Protein AF-A0A7G8WKH9-F1 (afdb_monomer_lite)

Radius of gyration: 27.71 Å; chains: 1; bounding box: 51×27×98 Å

pLDDT: mean 77.81, std 17.0, range [40.19, 97.0]

Foldseek 3Di:
DDDPPQDDLVVLVVVLVVLLVVLLVLLVCQQVCCQDDDVPRGDSPSLVVLLVSLLVSLVVSCVSNVDLVSSCNSLVSSVCSNVVVVCVVCVVPPDDPPVCPDCSSVSSCVSNVVSNCVNSVVV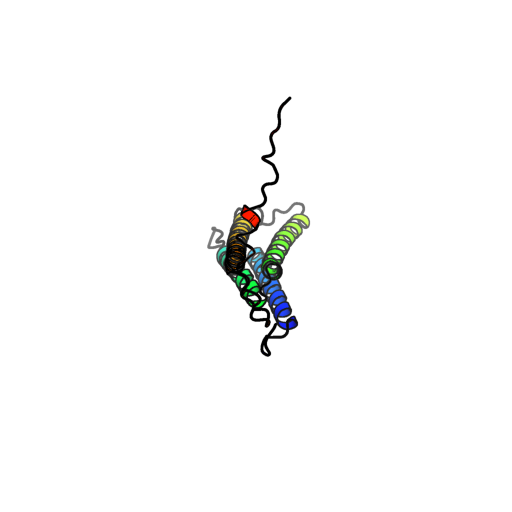VVVVVVVVVVVVPDPDPPPPPPPPDPDPDDPVVVVVDPPDPDDDDD

Sequence (169 aa):
MTGPGHPAPALDWVLVVLLALLSGGIAVFGVFFLPVYAGSTPLPLVIVAVGIGLAVIPRVGYRLTGQLFAAFLPVMVWFAVTVGLFLATNGLYLGVPVAWQGWQFALLVGVGALSAAASVGLLWGDHLRAQIHARALPSPAVTGSDGTTQPGAAAEAVRKRPGDGGYWS

Structure (mmCIF, N/CA/C/O backbone):
data_AF-A0A7G8WKH9-F1
#
_entry.id   AF-A0A7G8WKH9-F1
#
loop_
_atom_site.group_PDB
_atom_site.id
_atom_site.type_symbol
_atom_site.label_atom_id
_atom_site.label_alt_id
_atom_site.label_comp_id
_atom_site.label_asym_id
_atom_site.label_entity_id
_atom_site.label_seq_id
_atom_site.pdbx_PDB_ins_code
_atom_site.Cartn_x
_atom_site.Cartn_y
_atom_site.Cartn_z
_atom_site.occupancy
_atom_site.B_iso_or_equiv
_atom_site.auth_seq_id
_atom_site.auth_comp_id
_atom_site.auth_asym_id
_atom_site.auth_atom_id
_atom_site.pdbx_PDB_model_num
ATOM 1 N N . MET A 1 1 ? -21.861 -3.549 22.918 1.00 40.19 1 MET A N 1
ATOM 2 C CA . MET A 1 1 ? -23.285 -3.251 22.661 1.00 40.19 1 MET A CA 1
ATOM 3 C C . MET A 1 1 ? -23.387 -2.635 21.276 1.00 40.19 1 MET A C 1
ATOM 5 O O . MET A 1 1 ? -23.087 -1.463 21.114 1.00 40.19 1 MET A O 1
ATOM 9 N N . THR A 1 2 ? -23.683 -3.444 20.263 1.00 46.00 2 THR A N 1
ATOM 10 C CA . THR A 1 2 ? -23.857 -3.006 18.870 1.00 46.00 2 THR A CA 1
ATOM 11 C C . THR A 1 2 ? -25.347 -2.817 18.619 1.00 46.00 2 THR A C 1
ATOM 13 O O . THR A 1 2 ? -26.113 -3.774 18.711 1.00 46.00 2 THR A O 1
ATOM 16 N N . GLY A 1 3 ? -25.758 -1.570 18.391 1.00 40.47 3 GLY A N 1
ATOM 17 C CA . GLY A 1 3 ? -27.145 -1.220 18.101 1.00 40.47 3 GLY A CA 1
ATOM 18 C C . GLY A 1 3 ? -27.642 -1.833 16.780 1.00 40.47 3 GLY A C 1
ATOM 19 O O . GLY A 1 3 ? -26.831 -2.151 15.903 1.00 40.47 3 GLY A O 1
ATOM 20 N N . PRO A 1 4 ? -28.965 -2.005 16.625 1.00 46.03 4 PRO A N 1
ATOM 21 C CA . PRO A 1 4 ? -29.578 -2.570 15.427 1.00 46.03 4 PRO A CA 1
ATOM 22 C C . PRO A 1 4 ? -29.441 -1.576 14.265 1.00 46.03 4 PRO A C 1
ATOM 24 O O . PRO A 1 4 ? -30.163 -0.588 14.190 1.00 46.03 4 PRO A O 1
ATOM 27 N N . GLY A 1 5 ? -28.463 -1.806 13.390 1.00 53.62 5 GLY A N 1
ATOM 28 C CA . GLY A 1 5 ? -28.195 -0.940 12.236 1.00 53.62 5 GLY A CA 1
ATOM 29 C C . GLY A 1 5 ? -26.769 -1.005 11.689 1.00 53.62 5 GLY A C 1
ATOM 30 O O . GLY A 1 5 ? -26.520 -0.469 10.612 1.00 53.62 5 GLY A O 1
ATOM 31 N N . HIS A 1 6 ? -25.827 -1.658 12.382 1.00 55.66 6 HIS A N 1
ATOM 32 C CA . HIS A 1 6 ? -24.502 -1.887 11.805 1.00 55.66 6 HIS A CA 1
ATOM 33 C C . HIS A 1 6 ? -24.579 -2.930 10.676 1.00 55.66 6 HIS A C 1
ATOM 35 O O . HIS A 1 6 ? -25.229 -3.964 10.865 1.00 55.66 6 HIS A O 1
ATOM 41 N N . PRO A 1 7 ? -23.932 -2.694 9.517 1.00 56.97 7 PRO A N 1
ATOM 42 C CA . PRO A 1 7 ? -23.730 -3.748 8.534 1.00 56.97 7 PRO A CA 1
ATOM 43 C C . PRO A 1 7 ? -23.105 -4.967 9.218 1.00 56.97 7 PRO A C 1
ATOM 45 O O . PRO A 1 7 ? -22.330 -4.836 10.166 1.00 56.97 7 PRO A O 1
ATOM 48 N N . ALA A 1 8 ? -23.500 -6.164 8.785 1.00 72.31 8 ALA A N 1
ATOM 49 C CA . ALA A 1 8 ? -23.000 -7.395 9.379 1.00 72.31 8 ALA A CA 1
ATOM 50 C C . ALA A 1 8 ? -21.459 -7.388 9.363 1.00 72.31 8 ALA A C 1
ATOM 52 O O . ALA A 1 8 ? -20.891 -7.022 8.334 1.00 72.31 8 ALA A O 1
ATOM 53 N N . PRO A 1 9 ? -20.774 -7.855 10.422 1.00 79.12 9 PRO A N 1
ATOM 54 C CA . PRO A 1 9 ? -19.307 -7.871 10.492 1.00 79.12 9 PRO A CA 1
ATOM 55 C C . PRO A 1 9 ? -18.648 -8.563 9.285 1.00 79.12 9 PRO A C 1
ATOM 57 O O . PRO A 1 9 ? -17.508 -8.274 8.939 1.00 79.12 9 PRO A O 1
ATOM 60 N N . ALA A 1 10 ? -19.375 -9.451 8.600 1.00 85.88 10 ALA A N 1
ATOM 61 C CA . ALA A 1 10 ? -18.954 -10.053 7.341 1.00 85.88 10 ALA A CA 1
ATOM 62 C C . ALA A 1 10 ? -18.775 -9.033 6.196 1.00 85.88 10 ALA A C 1
ATOM 64 O O . ALA A 1 10 ? -17.816 -9.145 5.437 1.00 85.88 10 ALA A O 1
ATOM 65 N N . LEU A 1 11 ? -19.659 -8.035 6.068 1.00 88.12 11 LEU A N 1
ATOM 66 C CA . LEU A 1 11 ? -19.573 -7.005 5.028 1.00 88.12 11 LEU A CA 1
ATOM 67 C C . LEU A 1 11 ? -18.328 -6.132 5.213 1.00 88.12 11 LEU A C 1
ATOM 69 O O . LEU A 1 11 ? -17.652 -5.815 4.236 1.00 88.12 11 LEU A O 1
ATOM 73 N N . ASP A 1 12 ? -17.991 -5.803 6.459 1.00 88.19 12 ASP A N 1
ATOM 74 C CA . ASP A 1 12 ? -16.804 -5.008 6.772 1.00 88.19 12 ASP A CA 1
ATOM 75 C C . ASP A 1 12 ? -15.527 -5.741 6.344 1.00 88.19 12 ASP A C 1
ATOM 77 O O . ASP A 1 12 ? -14.649 -5.157 5.710 1.00 88.19 12 ASP A O 1
ATOM 81 N N . TRP A 1 13 ? -15.450 -7.052 6.596 1.00 87.75 13 TRP A N 1
ATOM 82 C CA . TRP A 1 13 ? -14.335 -7.879 6.129 1.00 87.75 13 TRP A CA 1
ATOM 83 C C . TRP A 1 13 ? -14.277 -8.003 4.606 1.00 87.75 13 TRP A C 1
ATOM 85 O O . TRP A 1 13 ? -13.187 -7.950 4.038 1.00 87.75 13 TRP A O 1
ATOM 95 N N . VAL A 1 14 ? -15.423 -8.110 3.927 1.00 92.69 14 VAL A N 1
ATOM 96 C CA . VAL A 1 14 ? -15.470 -8.090 2.456 1.00 92.69 14 VAL A CA 1
ATOM 97 C C . VAL A 1 14 ? -14.906 -6.773 1.919 1.00 92.69 14 VAL A C 1
ATOM 99 O O . VAL A 1 14 ? -14.092 -6.790 0.997 1.00 92.69 14 VAL A O 1
ATOM 102 N N . LEU A 1 15 ? -15.262 -5.635 2.520 1.00 90.56 15 LEU A N 1
ATOM 103 C CA . LEU A 1 15 ? -14.717 -4.332 2.137 1.00 90.56 15 LEU A CA 1
ATOM 104 C C . LEU A 1 15 ? -13.207 -4.246 2.380 1.00 90.56 15 LEU A C 1
ATOM 106 O O . LEU A 1 15 ? -12.487 -3.736 1.526 1.00 90.56 15 LEU A O 1
ATOM 110 N N . VAL A 1 16 ? -12.701 -4.781 3.493 1.00 91.88 16 VAL A N 1
ATOM 111 C CA . VAL A 1 16 ? -11.253 -4.848 3.757 1.00 91.88 16 VAL A CA 1
ATOM 112 C C . VAL A 1 16 ? -10.533 -5.671 2.692 1.00 91.88 16 VAL A C 1
ATOM 114 O O . VAL A 1 16 ? -9.496 -5.239 2.189 1.00 91.88 16 VAL A O 1
ATOM 117 N N . VAL A 1 17 ? -11.084 -6.827 2.310 1.00 93.94 17 VAL A N 1
ATOM 118 C CA . VAL A 1 17 ? -10.528 -7.659 1.234 1.00 93.94 17 VAL A CA 1
ATOM 119 C C . VAL A 1 17 ? -10.532 -6.896 -0.089 1.00 93.94 17 VAL A C 1
ATOM 121 O O . VAL A 1 17 ? -9.515 -6.877 -0.776 1.00 93.94 17 VAL A O 1
ATOM 124 N N . LEU A 1 18 ? -11.621 -6.202 -0.426 1.00 93.81 18 LEU A N 1
ATOM 125 C CA . LEU A 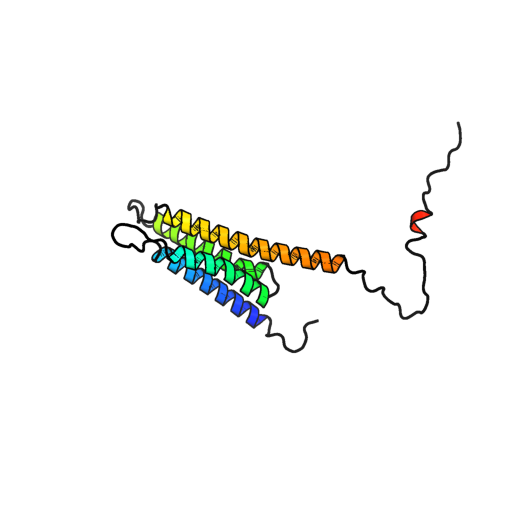1 18 ? -11.697 -5.371 -1.631 1.00 93.81 18 LEU A CA 1
ATOM 126 C C . LEU A 1 18 ? -10.664 -4.237 -1.618 1.00 93.81 18 LEU A C 1
ATOM 128 O O . LEU A 1 18 ? -10.004 -4.003 -2.627 1.00 93.81 18 LEU A O 1
ATOM 132 N N . LEU A 1 19 ? -10.470 -3.566 -0.481 1.00 93.69 19 LEU A N 1
ATOM 133 C CA . LEU A 1 19 ? -9.441 -2.536 -0.315 1.00 93.69 19 LEU A CA 1
ATOM 134 C C . LEU A 1 19 ? -8.028 -3.113 -0.454 1.00 93.69 19 LEU A C 1
ATOM 136 O O . LEU A 1 19 ? -7.161 -2.482 -1.057 1.00 93.69 19 LEU A O 1
ATOM 140 N N . ALA A 1 20 ? -7.791 -4.316 0.067 1.00 95.00 20 ALA A N 1
ATOM 141 C CA . ALA A 1 20 ? -6.521 -5.010 -0.086 1.00 95.00 20 ALA A CA 1
ATOM 142 C C . ALA A 1 20 ? -6.261 -5.426 -1.539 1.00 95.00 20 ALA A C 1
ATOM 144 O O . ALA A 1 20 ? -5.159 -5.206 -2.040 1.00 95.00 20 ALA A O 1
ATOM 145 N N . LEU A 1 21 ? -7.274 -5.939 -2.242 1.00 95.56 21 LEU A N 1
ATOM 146 C CA . LEU A 1 21 ? -7.195 -6.244 -3.671 1.00 95.56 21 LEU A CA 1
ATOM 147 C C . LEU A 1 21 ? -6.951 -4.985 -4.505 1.00 95.56 21 LEU A C 1
ATOM 149 O O . LEU A 1 21 ? -6.098 -5.003 -5.387 1.00 95.56 21 LEU A O 1
ATOM 153 N N . LEU A 1 22 ? -7.630 -3.876 -4.197 1.00 94.88 22 LEU A N 1
ATOM 154 C CA . LEU A 1 22 ? -7.396 -2.582 -4.839 1.00 94.88 22 LEU A CA 1
ATOM 155 C C . LEU A 1 22 ? -5.951 -2.114 -4.628 1.00 94.88 22 LEU A C 1
ATOM 157 O O . LEU A 1 22 ? -5.297 -1.678 -5.571 1.00 94.88 22 LEU A O 1
ATOM 161 N N . SER A 1 23 ? -5.432 -2.258 -3.409 1.00 94.38 23 SER A N 1
ATOM 162 C CA . SER A 1 23 ? -4.043 -1.940 -3.068 1.00 94.38 23 SER A CA 1
ATOM 163 C C . SER A 1 23 ? -3.044 -2.822 -3.830 1.00 94.38 23 SER A C 1
ATOM 165 O O . SER A 1 23 ? -2.056 -2.327 -4.373 1.00 94.38 23 SER A O 1
ATOM 167 N N . GLY A 1 24 ? -3.337 -4.119 -3.964 1.00 93.50 24 GLY A N 1
ATOM 168 C CA . GLY A 1 24 ? -2.588 -5.031 -4.831 1.00 93.50 24 GLY A CA 1
ATOM 169 C C . GLY A 1 24 ? -2.648 -4.619 -6.307 1.00 93.50 24 GLY A C 1
ATOM 170 O O . GLY A 1 24 ? -1.625 -4.611 -6.983 1.00 93.50 24 GLY A O 1
ATOM 171 N N . GLY A 1 25 ? -3.811 -4.188 -6.799 1.00 93.12 25 GLY A N 1
ATOM 172 C CA . GLY A 1 25 ? -3.972 -3.642 -8.148 1.00 93.12 25 GLY A CA 1
ATOM 173 C C . GLY A 1 25 ? -3.136 -2.381 -8.380 1.00 93.12 25 GLY A C 1
ATOM 174 O O . GLY A 1 25 ? -2.489 -2.257 -9.417 1.00 93.12 25 GLY A O 1
ATOM 175 N N . ILE A 1 26 ? -3.067 -1.485 -7.390 1.00 92.56 26 ILE A N 1
ATOM 176 C CA . ILE A 1 26 ? -2.184 -0.309 -7.409 1.00 92.56 26 ILE A CA 1
ATOM 177 C C . ILE A 1 26 ? -0.710 -0.728 -7.440 1.00 92.56 26 ILE A C 1
ATOM 179 O O . ILE A 1 26 ? 0.071 -0.092 -8.141 1.00 92.56 26 ILE A O 1
ATOM 183 N N . ALA A 1 27 ? -0.316 -1.789 -6.726 1.00 91.50 27 ALA A N 1
ATOM 184 C CA . ALA A 1 27 ? 1.047 -2.322 -6.789 1.00 91.50 27 ALA A CA 1
ATOM 185 C C . ALA A 1 27 ? 1.383 -2.830 -8.195 1.00 91.50 27 ALA A C 1
ATOM 187 O O . ALA A 1 27 ? 2.384 -2.415 -8.770 1.00 91.50 27 ALA A O 1
ATOM 188 N N . VAL A 1 28 ? 0.518 -3.669 -8.776 1.00 91.31 28 VAL A N 1
ATOM 189 C CA . VAL A 1 28 ? 0.670 -4.172 -10.150 1.00 91.31 28 VAL A CA 1
ATOM 190 C C . VAL A 1 28 ? 0.785 -2.999 -11.125 1.00 91.31 28 VAL A C 1
ATOM 192 O O . VAL A 1 28 ? 1.756 -2.905 -11.871 1.00 91.31 28 VAL A O 1
ATOM 195 N N . PHE A 1 29 ? -0.160 -2.061 -11.077 1.00 89.19 29 PHE A N 1
ATOM 196 C CA . PHE A 1 29 ? -0.159 -0.892 -11.951 1.00 89.19 29 PHE A CA 1
ATOM 197 C C . PHE A 1 29 ? 1.100 -0.040 -11.765 1.00 89.19 29 PHE A C 1
ATOM 199 O O . PHE A 1 29 ? 1.769 0.292 -12.739 1.00 89.19 29 PHE A O 1
ATOM 206 N N . GLY A 1 30 ? 1.463 0.268 -10.520 1.00 86.00 30 GLY A N 1
ATOM 207 C CA . GLY A 1 30 ? 2.637 1.067 -10.189 1.00 86.00 30 GLY A CA 1
ATOM 208 C C . GLY A 1 30 ? 3.935 0.431 -10.668 1.00 86.00 30 GLY A C 1
ATOM 209 O O . GLY A 1 30 ? 4.820 1.148 -11.111 1.00 86.00 30 GLY A O 1
ATOM 210 N N . VAL A 1 31 ? 4.031 -0.897 -10.636 1.00 84.50 31 VAL A N 1
ATOM 211 C CA . VAL A 1 31 ? 5.192 -1.646 -11.118 1.00 84.50 31 VAL A CA 1
ATOM 212 C C . VAL A 1 31 ? 5.263 -1.660 -12.651 1.00 84.50 31 VAL A C 1
ATOM 214 O O . VAL A 1 31 ? 6.307 -1.334 -13.214 1.00 84.50 31 VAL A O 1
ATOM 217 N N . PHE A 1 32 ? 4.168 -1.983 -13.345 1.00 84.19 32 PHE A N 1
ATOM 218 C CA . PHE A 1 32 ? 4.165 -2.092 -14.812 1.00 84.19 32 PHE A CA 1
ATOM 219 C C . PHE A 1 32 ? 4.196 -0.739 -15.534 1.00 84.19 32 PHE A C 1
ATOM 221 O O . PHE A 1 32 ? 4.769 -0.638 -16.616 1.00 84.19 32 PHE A O 1
ATOM 228 N N . PHE A 1 33 ? 3.618 0.304 -14.938 1.00 84.38 33 PHE A N 1
ATOM 229 C CA . PHE A 1 33 ? 3.570 1.657 -15.501 1.00 84.38 33 PHE A CA 1
ATOM 230 C C . PHE A 1 33 ? 4.595 2.603 -14.860 1.00 84.38 33 PHE A C 1
ATOM 232 O O . PHE A 1 33 ? 4.526 3.817 -15.045 1.00 84.38 33 PHE A O 1
ATOM 239 N N . LEU A 1 34 ? 5.571 2.071 -14.118 1.00 80.38 34 LEU A N 1
ATOM 240 C CA . LEU A 1 34 ? 6.685 2.864 -13.600 1.00 80.38 34 LEU A CA 1
ATOM 241 C C . LEU A 1 34 ? 7.548 3.513 -14.698 1.00 80.38 34 LEU A C 1
ATOM 243 O O . LEU A 1 34 ? 7.913 4.680 -14.539 1.00 80.38 34 LEU A O 1
ATOM 247 N N . PRO A 1 35 ? 7.881 2.820 -15.808 1.00 73.69 35 PRO A N 1
ATOM 248 C CA . PRO A 1 35 ? 8.717 3.376 -16.860 1.00 73.69 35 PRO A CA 1
ATOM 249 C C . PRO A 1 35 ? 7.860 4.085 -17.921 1.00 73.69 35 PRO A C 1
ATOM 251 O O . PRO A 1 35 ? 7.936 3.778 -19.108 1.00 73.69 35 PRO A O 1
ATOM 254 N N . VAL A 1 36 ? 7.010 5.027 -17.508 1.00 80.00 36 VAL A N 1
ATOM 255 C CA . VAL A 1 36 ? 6.369 5.943 -18.462 1.00 80.00 36 VAL A CA 1
ATOM 256 C C . VAL A 1 36 ? 7.402 6.991 -18.853 1.00 80.00 36 VAL A C 1
ATOM 258 O O . VAL A 1 36 ? 7.967 7.650 -17.989 1.00 80.00 36 VAL A O 1
ATOM 261 N N . TYR A 1 37 ? 7.676 7.147 -20.144 1.00 79.12 37 TYR A N 1
ATOM 262 C CA . TYR A 1 37 ? 8.656 8.111 -20.648 1.00 79.12 37 TYR A CA 1
ATOM 263 C C . TYR A 1 37 ? 7.957 9.289 -21.328 1.00 79.12 37 TYR A C 1
ATOM 265 O O . TYR A 1 37 ? 6.999 9.100 -22.076 1.00 79.12 37 TYR A O 1
ATOM 273 N N . ALA A 1 38 ? 8.471 10.501 -21.114 1.00 80.62 38 ALA A N 1
ATOM 274 C CA . ALA A 1 38 ? 8.209 11.646 -21.982 1.00 80.62 38 ALA A CA 1
ATOM 275 C C . ALA A 1 38 ? 9.496 11.983 -22.737 1.00 80.62 38 ALA A C 1
ATOM 277 O O . ALA A 1 38 ? 10.438 12.552 -22.179 1.00 80.62 38 ALA A O 1
ATOM 278 N N . GLY A 1 39 ? 9.557 11.576 -24.005 1.00 84.75 39 GLY A N 1
ATOM 279 C CA . GLY A 1 39 ? 10.799 11.611 -24.776 1.00 84.75 39 GLY A CA 1
ATOM 280 C C . GLY A 1 39 ? 11.834 10.650 -24.186 1.00 84.75 39 GLY A C 1
ATOM 281 O O . GLY A 1 39 ? 11.556 9.465 -24.026 1.00 84.75 39 GLY A O 1
ATOM 282 N N . SER A 1 40 ? 13.020 11.159 -23.845 1.00 80.69 40 SER A N 1
ATOM 283 C CA . SER A 1 40 ? 14.105 10.381 -23.226 1.00 80.69 40 SER A CA 1
ATOM 284 C C . SER A 1 40 ? 14.034 10.316 -21.698 1.00 80.69 40 SER A C 1
ATOM 286 O O . SER A 1 40 ? 14.816 9.594 -21.080 1.00 80.69 40 SER A O 1
ATOM 288 N N . THR A 1 41 ? 13.138 11.083 -21.069 1.00 79.56 41 THR A N 1
ATOM 289 C CA . THR A 1 41 ? 13.105 11.228 -19.611 1.00 79.56 41 THR A CA 1
ATOM 290 C C . THR A 1 41 ? 12.022 10.333 -19.008 1.00 79.56 41 THR A C 1
ATOM 292 O O . THR A 1 41 ? 10.850 10.474 -19.369 1.00 79.56 41 THR A O 1
ATOM 295 N N . PRO A 1 42 ? 12.365 9.424 -18.078 1.00 78.44 42 PRO A N 1
ATOM 296 C CA . PRO A 1 42 ? 11.368 8.656 -17.342 1.00 78.44 42 PRO A CA 1
ATOM 297 C C . PRO A 1 42 ? 10.582 9.576 -16.398 1.00 78.44 42 PRO A C 1
ATOM 299 O O . PRO A 1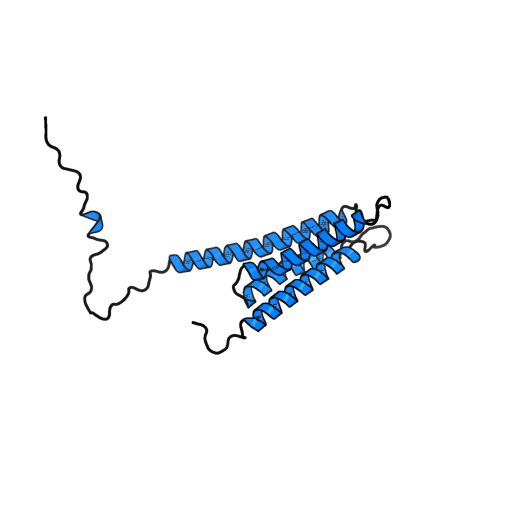 42 ? 11.161 10.292 -15.581 1.00 78.44 42 PRO A O 1
ATOM 302 N N . LEU A 1 43 ? 9.257 9.539 -16.503 1.00 82.44 43 LEU A N 1
ATOM 303 C CA . LEU A 1 43 ? 8.304 10.255 -15.667 1.00 82.44 43 LEU A CA 1
ATOM 304 C C . LEU A 1 43 ? 7.604 9.280 -14.710 1.00 82.44 43 LEU A C 1
ATOM 306 O O . LEU A 1 43 ? 6.710 8.538 -15.122 1.00 82.44 43 LEU A O 1
ATOM 310 N N . PRO A 1 44 ? 7.924 9.308 -13.409 1.00 77.88 44 PRO A N 1
ATOM 311 C CA . PRO A 1 44 ? 7.337 8.393 -12.440 1.00 77.88 44 PRO A CA 1
ATOM 312 C C . PRO A 1 44 ? 5.947 8.862 -11.958 1.00 77.88 44 PRO A C 1
ATOM 314 O O . PRO A 1 44 ? 5.690 8.968 -10.760 1.00 77.88 44 PRO A O 1
ATOM 317 N N . LEU A 1 45 ? 5.025 9.164 -12.880 1.00 85.06 45 LEU A N 1
ATOM 318 C CA . LEU A 1 45 ? 3.701 9.727 -12.554 1.00 85.06 45 LEU A CA 1
ATOM 319 C C . LEU A 1 45 ? 2.871 8.805 -11.650 1.00 85.06 45 LEU A C 1
ATOM 321 O O . LEU A 1 45 ? 2.141 9.270 -10.774 1.00 85.06 45 LEU A O 1
ATOM 325 N N . VAL A 1 46 ? 3.028 7.492 -11.812 1.00 86.12 46 VAL A N 1
ATOM 326 C CA . VAL A 1 46 ? 2.327 6.486 -11.003 1.00 86.12 46 VAL A CA 1
ATOM 327 C C . VAL A 1 46 ? 2.694 6.522 -9.519 1.00 86.12 46 VAL A C 1
ATOM 329 O O . VAL A 1 46 ? 1.889 6.100 -8.690 1.00 86.12 46 VAL A O 1
ATOM 332 N N . ILE A 1 47 ? 3.846 7.094 -9.152 1.00 87.75 47 ILE A N 1
ATOM 333 C CA . ILE A 1 47 ? 4.264 7.220 -7.749 1.00 87.75 47 ILE A CA 1
ATOM 334 C C . ILE A 1 47 ? 3.301 8.112 -6.962 1.00 87.75 47 ILE A C 1
ATOM 336 O O . ILE A 1 47 ? 3.006 7.831 -5.801 1.00 87.75 47 ILE A O 1
ATOM 340 N N . VAL A 1 48 ? 2.752 9.149 -7.599 1.00 89.62 48 VAL A N 1
ATOM 341 C CA . VAL A 1 48 ? 1.775 10.042 -6.962 1.00 89.62 48 VAL A CA 1
ATOM 342 C C . VAL A 1 48 ? 0.495 9.278 -6.629 1.00 89.62 48 VAL A C 1
ATOM 344 O O . VAL A 1 48 ? -0.001 9.362 -5.506 1.00 89.62 48 VAL A O 1
ATOM 347 N N . ALA A 1 49 ? -0.010 8.480 -7.572 1.00 88.94 49 ALA A N 1
ATOM 348 C CA . ALA A 1 49 ? -1.201 7.662 -7.359 1.00 88.94 49 ALA A CA 1
ATOM 349 C C . ALA A 1 49 ? -0.990 6.625 -6.243 1.00 88.94 49 ALA A C 1
ATOM 351 O O . ALA A 1 49 ? -1.869 6.443 -5.402 1.00 88.94 49 ALA A O 1
ATOM 352 N N . VAL A 1 50 ? 0.192 6.003 -6.187 1.00 91.25 50 VAL A N 1
ATOM 353 C CA . VAL A 1 50 ? 0.578 5.066 -5.119 1.00 91.25 50 VAL A CA 1
ATOM 354 C C . VAL A 1 50 ? 0.618 5.766 -3.762 1.00 91.25 50 VAL A C 1
ATOM 356 O O . VAL A 1 50 ? 0.018 5.275 -2.806 1.00 91.25 50 VAL A O 1
ATOM 359 N N . GLY A 1 51 ? 1.256 6.937 -3.680 1.00 91.00 51 GLY A N 1
ATOM 360 C CA . GLY A 1 51 ? 1.321 7.723 -2.449 1.00 91.00 51 GLY A CA 1
ATOM 361 C C . GLY A 1 51 ? -0.064 8.125 -1.935 1.00 91.00 51 GLY A C 1
ATOM 362 O O . GLY A 1 51 ? -0.360 7.956 -0.753 1.00 91.00 51 GLY A O 1
ATOM 363 N N . ILE A 1 52 ? -0.952 8.585 -2.825 1.00 93.06 52 ILE A N 1
ATOM 364 C CA . ILE A 1 52 ? -2.341 8.927 -2.476 1.00 93.06 52 ILE A CA 1
ATOM 365 C C . ILE A 1 52 ? -3.112 7.679 -2.033 1.00 93.06 52 ILE A C 1
ATOM 367 O O . ILE A 1 52 ? -3.758 7.696 -0.984 1.00 93.06 52 ILE A O 1
ATOM 371 N N . GLY A 1 53 ? -3.022 6.586 -2.794 1.00 92.06 53 GLY A N 1
ATOM 372 C CA . GLY A 1 53 ? -3.697 5.328 -2.483 1.00 92.06 53 GLY A CA 1
ATOM 373 C C . GLY A 1 53 ? -3.315 4.809 -1.099 1.00 92.06 53 GLY A C 1
ATOM 374 O O . GLY A 1 53 ? -4.186 4.566 -0.267 1.00 92.06 53 GLY A O 1
ATOM 375 N N . LEU A 1 54 ? -2.018 4.733 -0.802 1.00 93.19 54 LEU A N 1
ATOM 376 C CA . LEU A 1 54 ? -1.510 4.255 0.488 1.00 93.19 54 LEU A CA 1
ATOM 377 C C . LEU A 1 54 ? -1.739 5.239 1.639 1.00 93.19 54 LEU A C 1
ATOM 379 O O . LEU A 1 54 ? -1.822 4.825 2.794 1.00 93.19 54 LEU A O 1
ATOM 383 N N . ALA A 1 55 ? -1.904 6.530 1.353 1.00 92.69 55 ALA A N 1
ATOM 384 C CA . ALA A 1 55 ? -2.328 7.494 2.359 1.00 92.69 55 ALA A CA 1
ATOM 385 C C . ALA A 1 55 ? -3.813 7.325 2.733 1.00 92.69 55 ALA A C 1
ATOM 387 O O . ALA A 1 55 ? -4.172 7.480 3.901 1.00 92.69 55 ALA A O 1
ATOM 388 N N . VAL A 1 56 ? -4.680 6.999 1.769 1.00 94.31 56 VAL A N 1
ATOM 389 C CA . VAL A 1 56 ? -6.142 6.988 1.953 1.00 94.31 56 VAL A CA 1
ATOM 390 C C . VAL A 1 56 ? -6.682 5.610 2.339 1.00 94.31 56 VAL A C 1
ATOM 392 O O . VAL A 1 56 ? -7.442 5.506 3.302 1.00 94.31 56 VAL A O 1
ATOM 395 N N . ILE A 1 57 ? -6.288 4.551 1.629 1.00 91.75 57 ILE A N 1
ATOM 396 C CA . ILE A 1 57 ? -6.858 3.199 1.758 1.00 91.75 57 ILE A CA 1
ATOM 397 C C . ILE A 1 57 ? -6.805 2.665 3.205 1.00 91.75 57 ILE A C 1
ATOM 399 O O . ILE A 1 57 ? -7.847 2.214 3.691 1.00 91.75 57 ILE A O 1
ATOM 403 N N . PRO A 1 58 ? -5.682 2.762 3.949 1.00 90.12 58 PRO A N 1
ATOM 404 C CA . PRO A 1 58 ? -5.624 2.292 5.337 1.00 90.12 58 PRO A CA 1
ATOM 405 C C . PRO A 1 58 ? -6.597 3.033 6.256 1.00 90.12 58 PRO A C 1
ATOM 407 O O . PRO A 1 58 ? -7.219 2.433 7.130 1.00 90.12 58 PRO A O 1
ATOM 410 N N . ARG A 1 59 ? -6.787 4.341 6.034 1.00 91.12 59 ARG A N 1
ATOM 411 C CA . ARG A 1 59 ? -7.707 5.162 6.835 1.00 91.12 59 ARG A CA 1
ATOM 412 C C . ARG A 1 59 ? -9.156 4.776 6.591 1.00 91.12 59 ARG A C 1
ATOM 414 O O . ARG A 1 59 ? -9.940 4.738 7.535 1.00 91.12 59 ARG A O 1
ATOM 421 N N . VAL A 1 60 ? -9.503 4.475 5.341 1.00 90.44 60 VAL A N 1
ATOM 422 C CA . VAL A 1 60 ? -10.830 3.955 4.992 1.00 90.44 60 VAL A CA 1
ATOM 423 C C . VAL A 1 60 ? -11.041 2.593 5.655 1.00 90.44 60 VAL A C 1
ATOM 425 O O . VAL A 1 60 ? -12.045 2.413 6.336 1.00 90.44 60 VAL A O 1
ATOM 428 N N . GLY A 1 61 ? -10.068 1.681 5.564 1.00 87.94 61 GLY A N 1
ATOM 429 C CA . GLY A 1 61 ? -10.138 0.369 6.219 1.00 87.94 61 GLY A CA 1
ATOM 430 C C . GLY A 1 61 ? -10.316 0.458 7.740 1.00 87.94 61 GLY A C 1
ATOM 431 O O . GLY A 1 61 ? -11.153 -0.246 8.311 1.00 87.94 61 GLY A O 1
ATOM 432 N N . TYR A 1 62 ? -9.599 1.377 8.395 1.00 89.19 62 TYR A N 1
ATOM 433 C CA . TYR A 1 62 ? -9.757 1.625 9.828 1.00 89.19 62 TYR A CA 1
ATOM 434 C C . TYR A 1 62 ? -11.138 2.184 10.178 1.00 89.19 62 TYR A C 1
ATOM 436 O O . TYR A 1 62 ? -11.754 1.736 11.138 1.00 89.19 62 TYR A O 1
ATOM 444 N N . ARG A 1 63 ? -11.655 3.142 9.397 1.00 87.00 63 ARG A N 1
ATOM 445 C CA . ARG A 1 63 ? -12.983 3.731 9.635 1.00 87.00 63 ARG A CA 1
ATOM 446 C C . ARG A 1 63 ? -14.123 2.728 9.484 1.00 87.00 63 ARG A C 1
ATOM 448 O O . ARG A 1 63 ? -15.134 2.888 10.155 1.00 87.00 63 ARG A O 1
ATOM 455 N N . LEU A 1 64 ? -13.961 1.730 8.618 1.00 85.44 64 LEU A N 1
ATOM 456 C CA . LEU A 1 64 ? -14.9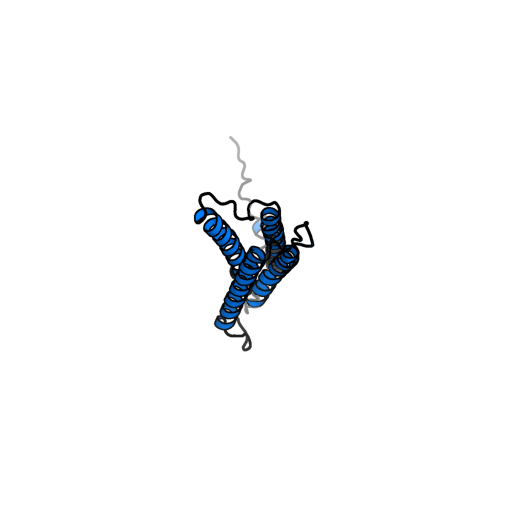68 0.693 8.397 1.00 85.44 64 LEU A CA 1
ATOM 457 C C . LEU A 1 64 ? -15.001 -0.332 9.534 1.00 85.44 64 LEU A C 1
ATOM 459 O O . LEU A 1 64 ? -16.073 -0.727 9.965 1.00 85.44 64 LEU A O 1
ATOM 463 N N . THR A 1 65 ? -13.837 -0.747 10.037 1.00 86.19 65 THR A N 1
ATOM 464 C CA . THR A 1 65 ? -13.743 -1.880 10.978 1.00 86.19 65 THR A CA 1
ATOM 465 C C . THR A 1 65 ? -13.497 -1.483 12.431 1.00 86.19 65 THR A C 1
ATOM 467 O O . THR A 1 65 ? -13.714 -2.288 13.334 1.00 86.19 65 THR A O 1
ATOM 470 N N . GLY A 1 66 ? -12.948 -0.291 12.676 1.00 84.38 66 GLY A N 1
ATOM 471 C CA . GLY A 1 66 ? -12.391 0.102 13.974 1.00 84.38 66 GLY A CA 1
ATOM 472 C C . GLY A 1 66 ? -11.160 -0.712 14.398 1.00 84.38 66 GLY A C 1
ATOM 473 O O . GLY A 1 66 ? -10.648 -0.526 15.502 1.00 84.38 66 GLY A O 1
ATOM 474 N N . GLN A 1 67 ? -10.669 -1.617 13.543 1.00 85.44 67 GLN A N 1
ATOM 475 C CA . GLN A 1 67 ? -9.555 -2.505 13.845 1.00 85.44 67 GLN A CA 1
ATOM 476 C C . GLN A 1 67 ? -8.289 -2.017 13.153 1.00 85.44 67 GLN A C 1
ATOM 478 O O . GLN A 1 67 ? -8.228 -1.888 11.930 1.00 85.44 67 GLN A O 1
ATOM 483 N N . LEU A 1 68 ? -7.233 -1.803 13.940 1.00 86.81 68 LEU A N 1
ATOM 484 C CA . LEU A 1 68 ? -5.926 -1.424 13.402 1.00 86.81 68 LEU A CA 1
ATOM 485 C C . LEU A 1 68 ? -5.387 -2.499 12.456 1.00 86.81 68 LEU A C 1
ATOM 487 O O . LEU A 1 68 ? -4.902 -2.168 11.381 1.00 86.81 68 LEU A O 1
ATOM 491 N N . PHE A 1 69 ? -5.541 -3.780 12.804 1.00 87.94 69 PHE A N 1
ATOM 492 C CA . PHE A 1 69 ? -5.058 -4.893 11.984 1.00 87.94 69 PHE A CA 1
ATOM 493 C C . PHE A 1 69 ? -5.625 -4.871 10.555 1.00 87.94 69 PHE A C 1
ATOM 495 O O . PHE A 1 69 ? -4.876 -4.984 9.586 1.00 87.94 69 PHE A O 1
ATOM 502 N N . ALA A 1 70 ? -6.931 -4.640 10.413 1.00 88.38 70 ALA A N 1
ATOM 503 C CA . ALA A 1 70 ? -7.582 -4.545 9.110 1.00 88.38 70 ALA A CA 1
ATOM 504 C C . ALA A 1 70 ? -7.059 -3.362 8.271 1.00 88.38 70 ALA A C 1
ATOM 506 O O . ALA A 1 70 ? -6.974 -3.464 7.050 1.00 88.38 70 ALA A O 1
ATOM 507 N N . ALA A 1 71 ? -6.646 -2.265 8.912 1.00 88.75 71 ALA A N 1
ATOM 508 C CA . ALA A 1 71 ? -6.060 -1.108 8.238 1.00 88.75 71 ALA A CA 1
ATOM 509 C C . ALA A 1 71 ? -4.653 -1.380 7.671 1.00 88.75 71 ALA A C 1
ATOM 511 O O . ALA A 1 71 ? -4.263 -0.763 6.680 1.00 88.75 71 ALA A O 1
ATOM 512 N N . PHE A 1 72 ? -3.897 -2.314 8.260 1.00 92.50 72 PHE A N 1
ATOM 513 C CA . PHE A 1 72 ? -2.573 -2.711 7.767 1.00 92.50 72 PHE A CA 1
ATOM 514 C C . PHE A 1 72 ? -2.631 -3.647 6.561 1.00 92.50 72 PHE A C 1
ATOM 516 O O . PHE A 1 72 ? -1.702 -3.650 5.751 1.00 92.50 72 PHE A O 1
ATOM 523 N N . LEU A 1 73 ? -3.703 -4.433 6.429 1.00 93.62 73 LEU A N 1
ATOM 524 C CA . LEU A 1 73 ? -3.822 -5.467 5.400 1.00 93.62 73 LEU A CA 1
ATOM 525 C C . LEU A 1 73 ? -3.550 -4.931 3.978 1.00 93.62 73 LEU A C 1
ATOM 527 O O . LEU A 1 73 ? -2.729 -5.522 3.276 1.00 93.62 73 LEU A O 1
ATOM 531 N N . PRO A 1 74 ? -4.124 -3.789 3.547 1.00 93.38 74 PRO A N 1
ATOM 532 C CA . PRO A 1 74 ? -3.879 -3.264 2.206 1.00 93.38 74 PRO A CA 1
ATOM 533 C C . PRO A 1 74 ? -2.429 -2.826 1.982 1.00 93.38 74 PRO A C 1
ATOM 535 O O . PRO A 1 74 ? -1.904 -2.995 0.882 1.00 93.38 74 PRO A O 1
ATOM 538 N N . VAL A 1 75 ? -1.762 -2.299 3.014 1.00 94.94 75 VAL A N 1
ATOM 539 C CA . VAL A 1 75 ? -0.343 -1.911 2.945 1.00 94.94 75 VAL A CA 1
ATOM 540 C C . VAL A 1 75 ? 0.531 -3.147 2.771 1.00 94.94 75 VAL A C 1
ATOM 542 O O . VAL A 1 75 ? 1.411 -3.165 1.913 1.00 94.94 75 VAL A O 1
ATOM 545 N N . MET A 1 76 ? 0.266 -4.192 3.560 1.00 96.19 76 MET A N 1
ATOM 546 C CA . MET A 1 76 ? 1.003 -5.453 3.485 1.00 96.19 76 MET A CA 1
ATOM 547 C C . MET A 1 76 ? 0.828 -6.123 2.125 1.00 96.19 76 MET A C 1
ATOM 549 O O . MET A 1 76 ? 1.810 -6.571 1.542 1.00 96.19 76 MET A O 1
ATOM 553 N N . VAL A 1 77 ? -0.394 -6.132 1.584 1.00 97.00 77 VAL A N 1
ATOM 554 C CA . VAL A 1 77 ? -0.663 -6.682 0.249 1.00 97.00 77 VAL A CA 1
ATOM 555 C C . VAL A 1 77 ? 0.063 -5.886 -0.832 1.00 97.00 77 VAL A C 1
ATOM 557 O O . VAL A 1 77 ? 0.742 -6.487 -1.659 1.00 97.00 77 VAL A O 1
ATOM 560 N N . TRP A 1 78 ? 0.002 -4.551 -0.807 1.00 96.62 78 TRP A N 1
ATOM 561 C CA . TRP A 1 78 ? 0.747 -3.728 -1.765 1.00 96.62 78 TRP A CA 1
ATOM 562 C C . TRP A 1 78 ? 2.253 -3.989 -1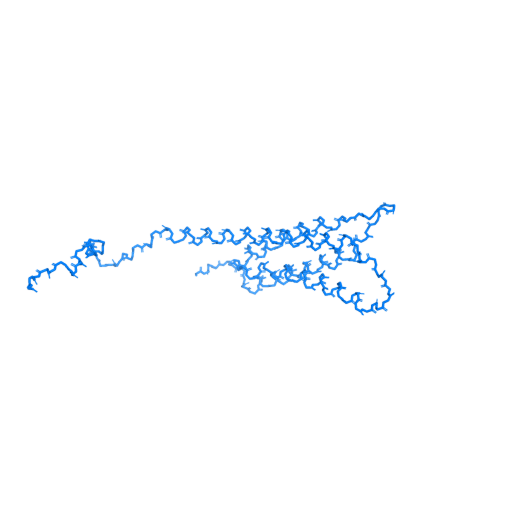.704 1.00 96.62 78 TRP A C 1
ATOM 564 O O . TRP A 1 78 ? 2.889 -4.183 -2.742 1.00 96.62 78 TRP A O 1
ATOM 574 N N . PHE A 1 79 ? 2.823 -4.037 -0.498 1.00 95.00 79 PHE A N 1
ATOM 575 C CA . PHE A 1 79 ? 4.253 -4.260 -0.310 1.00 95.00 79 PHE A CA 1
ATOM 576 C C . PHE A 1 79 ? 4.670 -5.652 -0.793 1.00 95.00 79 PHE A C 1
ATOM 578 O O . PHE A 1 79 ? 5.618 -5.778 -1.567 1.00 95.00 79 PHE A O 1
ATOM 585 N N . ALA A 1 80 ? 3.925 -6.689 -0.402 1.00 95.94 80 ALA A N 1
ATOM 586 C CA . ALA A 1 80 ? 4.195 -8.066 -0.799 1.00 95.94 80 ALA A CA 1
ATOM 587 C C . ALA A 1 80 ? 4.080 -8.262 -2.316 1.00 95.94 80 ALA A C 1
ATOM 589 O O . ALA A 1 80 ? 4.933 -8.919 -2.905 1.00 95.94 80 ALA A O 1
ATOM 590 N N . VAL A 1 81 ? 3.083 -7.654 -2.967 1.00 94.69 81 VAL A N 1
ATOM 591 C CA . VAL A 1 81 ? 2.943 -7.697 -4.431 1.00 94.69 81 VAL A CA 1
ATOM 592 C C . VAL A 1 81 ? 4.090 -6.948 -5.109 1.00 94.69 81 VAL A C 1
ATOM 594 O O . VAL A 1 81 ? 4.691 -7.477 -6.038 1.00 94.69 81 VAL A O 1
ATOM 597 N N . THR A 1 82 ? 4.444 -5.753 -4.630 1.00 91.31 82 THR A N 1
ATOM 598 C CA . THR A 1 82 ? 5.530 -4.943 -5.210 1.00 91.31 82 THR A CA 1
ATOM 599 C C . THR A 1 82 ? 6.877 -5.665 -5.121 1.00 91.31 82 THR A C 1
ATOM 601 O O . THR A 1 82 ? 7.572 -5.813 -6.127 1.00 91.31 82 THR A O 1
ATOM 604 N N . VAL A 1 83 ? 7.236 -6.162 -3.932 1.00 89.81 83 VAL A N 1
ATOM 605 C CA . VAL A 1 83 ? 8.486 -6.905 -3.706 1.00 89.81 83 VAL A CA 1
ATOM 606 C C . VAL A 1 83 ? 8.452 -8.259 -4.410 1.00 89.81 83 VAL A C 1
ATOM 608 O O . VAL A 1 83 ? 9.435 -8.643 -5.035 1.00 89.81 83 VAL A O 1
ATOM 611 N N . GLY A 1 84 ? 7.324 -8.968 -4.361 1.00 90.94 84 GLY A N 1
ATOM 612 C CA . GLY A 1 84 ? 7.150 -10.256 -5.026 1.00 90.94 84 GLY A CA 1
ATOM 613 C C . GLY A 1 84 ? 7.343 -10.155 -6.536 1.00 90.94 84 GLY A C 1
ATOM 614 O O . GLY A 1 84 ? 8.102 -10.935 -7.103 1.00 90.94 84 GLY A O 1
ATOM 615 N N . LEU A 1 85 ? 6.737 -9.153 -7.182 1.00 87.88 85 LEU A N 1
ATOM 616 C CA . LEU A 1 85 ? 6.932 -8.883 -8.609 1.00 87.88 85 LEU A CA 1
ATOM 617 C C . LEU A 1 85 ? 8.373 -8.485 -8.922 1.00 87.88 85 LEU A C 1
ATOM 619 O O . LEU A 1 85 ? 8.932 -8.968 -9.904 1.00 87.88 85 LEU A O 1
ATOM 623 N N . PHE A 1 86 ? 8.996 -7.650 -8.089 1.00 83.62 86 PHE A N 1
ATOM 624 C CA . PHE A 1 86 ? 10.400 -7.285 -8.255 1.00 83.62 86 PHE A CA 1
ATOM 625 C C . PHE A 1 86 ? 11.316 -8.515 -8.204 1.00 83.62 86 PHE A C 1
ATOM 627 O O . PHE A 1 86 ? 12.129 -8.715 -9.107 1.00 83.62 86 PHE A O 1
ATOM 634 N N . LEU A 1 87 ? 11.162 -9.369 -7.189 1.00 84.50 87 LEU A N 1
ATOM 635 C CA . LEU A 1 87 ? 11.967 -10.580 -7.029 1.00 84.50 87 LEU A CA 1
ATOM 636 C C . LEU A 1 87 ? 11.694 -11.596 -8.139 1.00 84.50 87 LEU A C 1
ATOM 638 O O . LEU A 1 87 ? 12.641 -12.144 -8.694 1.00 84.50 87 LEU A O 1
ATOM 642 N N . ALA A 1 88 ? 10.429 -11.815 -8.506 1.00 83.31 88 ALA A N 1
ATOM 643 C CA . ALA A 1 88 ? 10.063 -12.724 -9.587 1.00 83.31 88 ALA A CA 1
ATOM 644 C C . ALA A 1 88 ? 10.662 -12.269 -10.925 1.00 83.31 88 ALA A C 1
ATOM 646 O O . ALA A 1 88 ? 11.244 -13.074 -11.648 1.00 83.31 88 ALA A O 1
ATOM 647 N N . THR A 1 89 ? 10.590 -10.971 -11.227 1.00 75.06 89 THR A N 1
ATOM 648 C CA . THR A 1 89 ? 11.095 -10.416 -12.490 1.00 75.06 89 THR A CA 1
ATOM 649 C C . THR A 1 89 ? 12.624 -10.395 -12.538 1.00 75.06 89 THR A C 1
ATOM 651 O O . THR A 1 89 ? 13.197 -10.600 -13.597 1.00 75.06 89 THR A O 1
ATOM 654 N N . ASN A 1 90 ? 13.320 -10.213 -11.414 1.00 68.62 90 ASN A N 1
ATOM 655 C CA . ASN A 1 90 ? 14.787 -10.292 -11.397 1.00 68.62 90 ASN A CA 1
ATOM 656 C C . ASN A 1 90 ? 15.306 -11.741 -11.311 1.00 68.62 90 ASN A C 1
ATOM 658 O O . ASN A 1 90 ? 16.372 -12.038 -11.839 1.00 68.62 90 ASN A O 1
ATOM 662 N N . GLY A 1 91 ? 14.559 -12.654 -10.682 1.00 64.81 91 GLY A N 1
ATOM 663 C CA . GLY A 1 91 ? 14.936 -14.063 -10.539 1.00 64.81 91 GLY A CA 1
ATOM 664 C C . GLY A 1 91 ? 14.742 -14.895 -11.811 1.00 64.81 91 GLY A C 1
ATOM 665 O O . GLY A 1 91 ? 15.532 -15.797 -12.072 1.00 64.81 91 GLY A O 1
ATOM 666 N N . LEU A 1 92 ? 13.726 -14.582 -12.626 1.00 59.09 92 LEU A N 1
ATOM 667 C CA . LEU A 1 92 ? 13.470 -15.260 -13.908 1.00 59.09 92 LEU A CA 1
ATOM 668 C C . LEU A 1 92 ? 14.452 -14.862 -15.019 1.00 59.09 92 LEU A C 1
ATOM 670 O O . LEU A 1 92 ? 14.695 -15.651 -15.928 1.00 59.09 92 LEU A O 1
ATOM 674 N N . TYR A 1 93 ? 15.032 -13.663 -14.946 1.00 55.12 93 TYR A N 1
ATOM 675 C CA . TYR A 1 93 ? 15.942 -13.121 -15.956 1.00 55.12 93 TYR A CA 1
ATOM 676 C C . TYR A 1 93 ? 17.382 -13.077 -15.433 1.00 55.12 93 TYR A C 1
ATOM 678 O O . TYR A 1 93 ? 18.005 -12.016 -15.386 1.00 55.12 93 TYR A O 1
ATOM 686 N N . LEU A 1 94 ? 17.924 -14.240 -15.052 1.00 58.88 94 LEU A N 1
ATOM 687 C CA . LEU A 1 94 ? 19.356 -14.433 -14.787 1.00 58.88 94 LEU A CA 1
ATOM 688 C C . LEU A 1 94 ? 20.178 -14.026 -16.029 1.00 58.88 94 LEU A C 1
ATOM 690 O O . LEU A 1 94 ? 20.470 -14.852 -16.888 1.00 58.88 94 LEU A O 1
ATOM 694 N N . GLY A 1 95 ? 20.526 -12.742 -16.142 1.00 55.16 95 GLY A N 1
ATOM 695 C CA . GLY A 1 95 ? 21.431 -12.214 -17.169 1.00 55.16 95 GLY A CA 1
ATOM 696 C C . GLY A 1 95 ? 20.888 -11.099 -18.066 1.00 55.16 95 GLY A C 1
ATOM 697 O O . GLY A 1 95 ? 21.678 -10.516 -18.805 1.00 55.16 95 GLY A O 1
ATOM 698 N N . VAL A 1 96 ? 19.599 -10.743 -18.000 1.00 50.78 96 VAL A N 1
ATOM 699 C CA . VAL A 1 96 ? 19.073 -9.575 -18.731 1.00 50.78 96 VAL A CA 1
ATOM 700 C C . VAL A 1 96 ? 18.695 -8.502 -17.715 1.00 50.78 96 VAL A C 1
ATOM 702 O O . VAL A 1 96 ? 17.803 -8.751 -16.902 1.00 50.78 96 VAL A O 1
ATOM 705 N N . PRO A 1 97 ? 19.333 -7.316 -17.725 1.00 51.31 97 PRO A N 1
ATOM 706 C CA . PRO A 1 97 ? 18.905 -6.214 -16.883 1.00 51.31 97 PRO A CA 1
ATOM 707 C C . PRO A 1 97 ? 17.558 -5.725 -17.413 1.00 51.31 97 PRO A C 1
ATOM 709 O O . PRO A 1 97 ? 17.477 -4.846 -18.270 1.00 51.31 97 PRO A O 1
ATOM 712 N N . VAL A 1 98 ? 16.471 -6.318 -16.922 1.00 55.06 98 VAL A N 1
ATOM 713 C CA . VAL A 1 98 ? 15.155 -5.697 -17.037 1.00 55.06 98 VAL A CA 1
ATOM 714 C C . VAL A 1 98 ? 15.308 -4.306 -16.410 1.00 55.06 98 VAL A C 1
ATOM 716 O O . VAL A 1 98 ? 15.977 -4.172 -15.385 1.00 55.06 98 VAL A O 1
ATOM 719 N N . ALA A 1 99 ? 14.744 -3.269 -17.037 1.00 56.00 99 ALA A N 1
ATOM 720 C CA . ALA A 1 99 ? 14.924 -1.833 -16.740 1.00 56.00 99 ALA A CA 1
ATOM 721 C C . ALA A 1 99 ? 14.566 -1.368 -15.299 1.00 56.00 99 ALA A C 1
ATOM 723 O O . ALA A 1 99 ? 14.401 -0.182 -15.031 1.00 56.00 99 ALA A O 1
ATOM 724 N N . TRP A 1 100 ? 14.423 -2.309 -14.370 1.00 59.97 100 TRP A N 1
ATOM 725 C CA . TRP A 1 100 ? 13.976 -2.206 -12.990 1.00 59.97 100 TRP A CA 1
ATOM 726 C C . TRP A 1 100 ? 15.120 -1.880 -12.019 1.00 59.97 100 TRP A C 1
ATOM 728 O O . TRP A 1 100 ? 14.871 -1.662 -10.838 1.00 59.97 100 TRP A O 1
ATOM 738 N N . GLN A 1 101 ? 16.367 -1.804 -12.499 1.00 61.44 101 GLN A N 1
ATOM 739 C CA . GLN A 1 101 ? 17.547 -1.415 -11.710 1.00 61.44 101 GLN A CA 1
ATOM 740 C C . GLN A 1 101 ? 17.744 0.109 -11.614 1.00 61.44 101 GLN A C 1
ATOM 742 O O . GLN A 1 101 ? 18.866 0.607 -11.547 1.00 61.44 101 GLN A O 1
ATOM 747 N N . GLY A 1 102 ? 16.654 0.872 -11.656 1.00 72.94 102 GLY A N 1
ATOM 748 C CA . GLY A 1 102 ? 16.690 2.329 -11.681 1.00 72.94 102 GLY A CA 1
ATOM 749 C C . GLY A 1 102 ? 16.176 2.972 -10.393 1.00 72.94 102 GLY A C 1
ATOM 750 O O . GLY A 1 102 ? 15.422 2.378 -9.618 1.00 72.94 102 GLY A O 1
ATOM 751 N N . TRP A 1 103 ? 16.549 4.235 -10.186 1.00 83.88 103 TRP A N 1
ATOM 752 C CA . TRP A 1 103 ? 16.094 5.085 -9.077 1.00 83.88 103 TRP A CA 1
ATOM 753 C C . TRP A 1 103 ? 14.561 5.166 -8.954 1.00 83.88 103 TRP A C 1
ATOM 755 O O . TRP A 1 103 ? 14.045 5.466 -7.880 1.00 83.88 103 TRP A O 1
ATOM 765 N N . GLN A 1 104 ? 13.819 4.860 -10.023 1.00 85.56 104 GLN A N 1
ATOM 766 C CA . GLN A 1 104 ? 12.359 4.866 -10.039 1.00 85.56 104 GLN A CA 1
ATOM 767 C C . GLN A 1 104 ? 11.768 3.817 -9.094 1.00 85.56 104 GLN A C 1
ATOM 769 O O . GLN A 1 104 ? 10.801 4.112 -8.396 1.00 85.56 104 GLN A O 1
ATOM 774 N N . PHE A 1 105 ? 12.349 2.612 -9.030 1.00 85.88 105 PHE A N 1
ATOM 775 C CA . PHE A 1 105 ? 11.874 1.579 -8.104 1.00 85.88 105 PHE A CA 1
ATOM 776 C C . PHE A 1 105 ? 12.124 1.995 -6.652 1.00 85.88 105 PHE A C 1
ATOM 778 O O . PHE A 1 105 ? 11.237 1.871 -5.807 1.00 85.88 105 PHE A O 1
ATOM 785 N N . ALA A 1 106 ? 13.296 2.579 -6.378 1.00 88.00 106 ALA A N 1
ATOM 786 C CA . ALA A 1 106 ? 13.607 3.138 -5.067 1.00 88.00 106 ALA A CA 1
ATOM 787 C C . ALA A 1 106 ? 12.618 4.247 -4.673 1.00 88.00 106 ALA A C 1
ATOM 789 O O . ALA A 1 106 ? 12.187 4.290 -3.524 1.00 88.00 106 ALA A O 1
ATOM 790 N N . LEU A 1 107 ? 12.194 5.097 -5.616 1.00 90.31 107 LEU A N 1
ATOM 791 C CA . LEU A 1 107 ? 11.151 6.085 -5.348 1.00 90.31 107 LEU A CA 1
ATOM 792 C C . LEU A 1 107 ? 9.770 5.463 -5.142 1.00 90.31 107 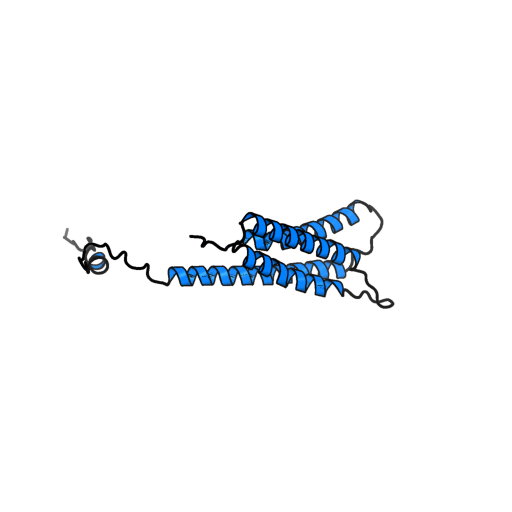LEU A C 1
ATOM 794 O O . LEU A 1 107 ? 9.049 5.917 -4.261 1.00 90.31 107 LEU A O 1
ATOM 798 N N . LEU A 1 108 ? 9.386 4.447 -5.919 1.00 90.25 108 LEU A N 1
ATOM 799 C CA . LEU A 1 108 ? 8.096 3.773 -5.759 1.00 90.25 108 LEU A CA 1
ATOM 800 C C . LEU A 1 108 ? 7.979 3.175 -4.355 1.00 90.25 108 LEU A C 1
ATOM 802 O O . LEU A 1 108 ? 7.003 3.426 -3.646 1.00 90.25 108 LEU A O 1
ATOM 806 N N . VAL A 1 109 ? 9.003 2.422 -3.946 1.00 91.31 109 VAL A N 1
ATOM 807 C CA . VAL A 1 109 ? 9.070 1.813 -2.616 1.00 91.31 109 VAL A CA 1
ATOM 808 C C . VAL A 1 109 ? 9.197 2.887 -1.542 1.00 91.31 109 VAL A C 1
ATOM 810 O O . VAL A 1 109 ? 8.470 2.836 -0.557 1.00 91.31 109 VAL A O 1
ATOM 813 N N . GLY A 1 110 ? 10.069 3.878 -1.734 1.00 92.75 110 GLY A N 1
ATOM 814 C CA . GLY A 1 110 ? 10.309 4.948 -0.770 1.00 92.75 110 GLY A CA 1
ATOM 815 C C . GLY A 1 110 ? 9.064 5.789 -0.498 1.00 92.75 110 GLY A C 1
ATOM 816 O O . GLY A 1 110 ? 8.675 5.951 0.656 1.00 92.75 110 GLY A O 1
ATOM 817 N N . VAL A 1 111 ? 8.394 6.274 -1.547 1.00 94.00 111 VAL A N 1
ATOM 818 C CA . VAL A 1 111 ? 7.151 7.045 -1.412 1.00 94.00 111 VAL A CA 1
ATOM 819 C C . VAL A 1 111 ? 6.035 6.170 -0.866 1.00 94.00 111 VAL A C 1
ATOM 821 O O . VAL A 1 111 ? 5.346 6.591 0.058 1.00 94.00 111 VAL A O 1
ATOM 824 N N . GLY A 1 112 ? 5.874 4.944 -1.369 1.00 92.31 112 GLY A N 1
ATOM 825 C CA . GLY A 1 112 ? 4.824 4.061 -0.876 1.00 92.31 112 GLY A CA 1
ATOM 826 C C . GLY A 1 112 ? 4.995 3.708 0.603 1.00 92.31 112 GLY A C 1
ATOM 827 O O . GLY A 1 112 ? 4.049 3.830 1.382 1.00 92.31 112 GLY A O 1
ATOM 828 N N . ALA A 1 113 ? 6.216 3.369 1.024 1.00 93.69 113 ALA A N 1
ATOM 829 C CA . ALA A 1 113 ? 6.544 3.105 2.421 1.00 93.69 113 ALA A CA 1
ATOM 830 C C . ALA A 1 113 ? 6.352 4.349 3.298 1.00 93.69 113 ALA A C 1
ATOM 832 O O . ALA A 1 113 ? 5.767 4.245 4.375 1.00 93.69 113 ALA A O 1
ATOM 833 N N . LEU A 1 114 ? 6.780 5.529 2.835 1.00 95.44 114 LEU A N 1
ATOM 834 C CA . LEU A 1 114 ? 6.620 6.781 3.574 1.00 95.44 114 LEU A CA 1
ATOM 835 C C . LEU A 1 114 ? 5.140 7.150 3.749 1.00 95.44 114 LEU A C 1
ATOM 837 O O . LEU A 1 114 ? 4.710 7.467 4.857 1.00 95.44 114 LEU A O 1
ATOM 841 N N . SER A 1 115 ? 4.343 7.070 2.681 1.00 93.44 115 SER A N 1
ATOM 842 C CA . SER A 1 115 ? 2.903 7.339 2.724 1.00 93.44 115 SER A CA 1
ATOM 843 C C . SER A 1 115 ? 2.167 6.348 3.624 1.00 93.44 115 SER A C 1
ATOM 845 O O . SER A 1 115 ? 1.320 6.757 4.421 1.00 93.44 115 SER A O 1
ATOM 847 N N . ALA A 1 116 ? 2.517 5.061 3.552 1.00 89.88 116 ALA A N 1
ATOM 848 C CA . ALA A 1 116 ? 1.949 4.038 4.419 1.00 89.88 116 ALA A CA 1
ATOM 849 C C . ALA A 1 116 ? 2.313 4.267 5.893 1.00 89.88 116 ALA A C 1
ATOM 851 O O . ALA A 1 116 ? 1.429 4.252 6.748 1.00 89.88 116 ALA A O 1
ATOM 852 N N . ALA A 1 117 ? 3.586 4.544 6.189 1.00 92.25 117 ALA A N 1
ATOM 853 C CA . ALA A 1 117 ? 4.057 4.833 7.541 1.00 92.25 117 ALA A CA 1
ATOM 854 C C . ALA A 1 117 ? 3.375 6.076 8.124 1.00 92.25 117 ALA A C 1
ATOM 856 O O . ALA A 1 117 ? 2.915 6.045 9.263 1.00 92.25 117 ALA A O 1
ATOM 857 N N . ALA A 1 118 ? 3.238 7.146 7.336 1.00 92.81 118 ALA A N 1
ATOM 858 C CA . ALA A 1 118 ? 2.526 8.350 7.751 1.00 92.81 118 ALA A CA 1
ATOM 859 C C . ALA A 1 118 ? 1.042 8.064 8.029 1.00 92.81 118 ALA A C 1
ATOM 861 O O . ALA A 1 118 ? 0.490 8.521 9.028 1.00 92.81 118 ALA A O 1
ATOM 862 N N . SER A 1 119 ? 0.388 7.287 7.164 1.00 91.38 119 SER A N 1
ATOM 863 C CA . SER A 1 119 ? -1.021 6.924 7.316 1.00 91.38 119 SER A CA 1
ATOM 864 C C . SER A 1 119 ? -1.271 6.094 8.576 1.00 91.38 119 SER A C 1
ATOM 866 O O . SER A 1 119 ? -2.110 6.451 9.402 1.00 91.38 119 SER A O 1
ATOM 868 N N . VAL A 1 120 ? -0.481 5.039 8.768 1.00 88.88 120 VAL A N 1
ATOM 869 C CA . VAL A 1 120 ? -0.535 4.167 9.943 1.00 88.88 120 VAL A CA 1
ATOM 870 C C . VAL A 1 120 ? -0.169 4.915 11.222 1.00 88.88 120 VAL A C 1
ATOM 872 O O . VAL A 1 120 ? -0.857 4.769 12.229 1.00 88.88 120 VAL A O 1
ATOM 875 N N . GLY A 1 121 ? 0.898 5.715 11.202 1.00 90.25 121 GLY A N 1
ATOM 876 C CA . GLY A 1 121 ? 1.358 6.462 12.372 1.00 90.25 121 GLY A CA 1
ATOM 877 C C . GLY A 1 121 ? 0.298 7.435 12.884 1.00 90.25 121 GLY A C 1
ATOM 878 O O . GLY A 1 121 ? 0.087 7.538 14.091 1.00 90.25 121 GLY A O 1
ATOM 879 N N . LEU A 1 122 ? -0.433 8.085 11.972 1.00 91.31 122 LEU A N 1
ATOM 880 C CA . LEU A 1 122 ? -1.564 8.942 12.328 1.00 91.31 122 LEU A CA 1
ATOM 881 C C . LEU A 1 122 ? -2.717 8.141 12.945 1.00 91.31 122 LEU A C 1
ATOM 883 O O . LEU A 1 122 ? -3.219 8.525 13.998 1.00 91.31 122 LEU A O 1
ATOM 887 N N . LEU A 1 123 ? -3.081 6.997 12.354 1.00 91.12 123 LEU A N 1
ATOM 888 C CA . LEU A 1 123 ? -4.120 6.116 12.905 1.00 91.12 123 LEU A CA 1
ATOM 889 C C . LEU A 1 123 ? -3.767 5.612 14.309 1.00 91.12 123 LEU A C 1
ATOM 891 O O . LEU A 1 123 ? -4.618 5.580 15.198 1.00 91.12 123 LEU A O 1
ATOM 895 N N . TRP A 1 124 ? -2.503 5.251 14.525 1.00 90.19 124 TRP A N 1
ATOM 896 C CA . TRP A 1 124 ? -2.007 4.839 15.832 1.00 90.19 124 TRP A CA 1
ATOM 897 C C . TRP A 1 124 ? -2.067 5.984 16.851 1.00 90.19 124 TRP A C 1
ATOM 899 O O . TRP A 1 124 ? -2.507 5.783 17.983 1.00 90.19 124 TRP A O 1
ATOM 909 N N . GLY A 1 125 ? -1.680 7.197 16.444 1.00 88.94 125 GLY A N 1
ATOM 910 C CA . GLY A 1 125 ? -1.775 8.396 17.276 1.00 88.94 125 GLY A CA 1
ATOM 911 C C . GLY A 1 125 ? -3.208 8.696 17.721 1.00 88.94 125 GLY A C 1
ATOM 912 O O . GLY A 1 125 ? -3.441 8.955 18.903 1.00 88.94 125 GLY A O 1
ATOM 913 N N . ASP A 1 126 ? -4.175 8.595 16.809 1.00 88.06 126 ASP A N 1
ATOM 914 C CA . ASP A 1 126 ? -5.596 8.783 17.120 1.00 88.06 126 ASP A CA 1
ATOM 915 C C . ASP A 1 126 ? -6.116 7.700 18.073 1.00 88.06 126 ASP A C 1
ATOM 917 O O . ASP A 1 126 ? -6.832 7.998 19.033 1.00 88.06 126 ASP A O 1
ATOM 921 N N . HIS A 1 127 ? -5.701 6.448 17.863 1.00 85.69 127 HIS A N 1
ATOM 922 C CA . HIS A 1 127 ? -6.065 5.337 18.736 1.00 85.69 127 HIS A CA 1
ATOM 923 C C . HIS A 1 127 ? -5.533 5.529 20.166 1.00 85.69 127 HIS A C 1
ATOM 925 O O . HIS A 1 127 ? -6.276 5.365 21.135 1.00 85.69 127 HIS A O 1
ATOM 931 N N . LEU A 1 128 ? -4.270 5.941 20.316 1.00 88.25 128 LEU A N 1
ATOM 932 C CA . LEU A 1 128 ? -3.676 6.238 21.622 1.00 88.25 128 LEU A CA 1
ATOM 933 C C . LEU A 1 128 ? -4.379 7.404 22.324 1.00 88.25 128 LEU A C 1
ATOM 935 O O . LEU A 1 128 ? -4.670 7.314 23.517 1.00 88.25 128 LEU A O 1
ATOM 939 N N . ARG A 1 129 ? -4.699 8.481 21.596 1.00 87.06 129 ARG A N 1
ATOM 940 C CA . ARG A 1 129 ? -5.447 9.623 22.145 1.00 87.06 129 ARG A CA 1
ATOM 941 C C . ARG A 1 129 ? -6.811 9.192 22.676 1.00 87.06 129 ARG A C 1
ATOM 943 O O . ARG A 1 129 ? -7.164 9.555 23.796 1.00 87.06 129 ARG A O 1
ATOM 950 N N . ALA A 1 130 ? -7.543 8.373 21.920 1.00 86.56 130 ALA A N 1
ATOM 951 C CA . ALA A 1 130 ? -8.833 7.843 22.354 1.00 86.56 130 ALA A CA 1
ATOM 952 C C . ALA A 1 130 ? -8.714 7.011 23.644 1.00 86.56 130 ALA A C 1
ATOM 954 O O . ALA A 1 130 ? -9.514 7.188 24.564 1.00 86.56 130 ALA A O 1
ATOM 955 N N . GLN A 1 131 ? -7.685 6.163 23.760 1.00 86.75 131 GLN A N 1
ATOM 956 C CA . GLN A 1 131 ? -7.437 5.393 24.984 1.00 86.75 131 GLN A CA 1
ATOM 957 C C . GLN A 1 131 ? -7.104 6.283 26.188 1.00 86.75 131 GLN A C 1
ATOM 959 O O . GLN A 1 131 ? -7.582 6.022 27.291 1.00 86.75 131 GLN A O 1
ATOM 964 N N . ILE A 1 132 ? -6.300 7.333 25.996 1.00 90.06 132 ILE A N 1
ATOM 965 C CA . ILE A 1 132 ? -5.943 8.270 27.069 1.00 90.06 132 ILE A CA 1
ATOM 966 C C . ILE A 1 132 ? -7.186 9.022 27.554 1.00 90.06 132 ILE A C 1
ATOM 968 O O . ILE A 1 132 ? -7.423 9.080 28.758 1.00 90.06 132 ILE A O 1
ATOM 972 N N . HIS A 1 133 ? -8.020 9.532 26.642 1.00 87.19 133 HIS A N 1
ATOM 973 C CA . HIS A 1 133 ? -9.267 10.208 27.009 1.00 87.19 133 HIS A CA 1
ATOM 974 C C . HIS A 1 133 ? -10.243 9.282 27.745 1.00 87.19 133 HIS A C 1
ATOM 976 O O . HIS A 1 133 ? -10.822 9.690 28.748 1.00 87.19 133 HIS A O 1
ATOM 982 N N . ALA A 1 134 ? -10.376 8.027 27.308 1.00 85.69 134 ALA A N 1
ATOM 983 C CA . ALA A 1 134 ? -11.225 7.045 27.982 1.00 85.69 134 ALA A CA 1
ATOM 984 C C . ALA A 1 134 ? -10.738 6.708 29.404 1.00 85.69 134 ALA A C 1
ATOM 986 O O . ALA A 1 134 ? -11.556 6.455 30.281 1.00 85.69 134 ALA A O 1
ATOM 987 N N . ARG A 1 135 ? -9.420 6.726 29.645 1.00 83.88 135 ARG A N 1
ATOM 988 C CA . ARG A 1 135 ? -8.825 6.511 30.978 1.00 83.88 135 ARG A CA 1
ATOM 989 C C . ARG A 1 135 ? -8.861 7.753 31.871 1.00 83.88 135 ARG A C 1
ATOM 991 O O . ARG A 1 135 ? -8.829 7.612 33.087 1.00 83.88 135 ARG A O 1
ATOM 998 N N . ALA A 1 136 ? -8.871 8.947 31.280 1.00 82.06 136 ALA A N 1
ATOM 999 C CA . ALA A 1 136 ? -8.908 10.216 32.005 1.00 82.06 136 ALA A CA 1
ATOM 1000 C C . ALA A 1 136 ? -10.309 10.560 32.533 1.00 82.06 136 ALA A C 1
ATOM 1002 O O . ALA A 1 136 ? -10.434 11.338 33.479 1.00 82.06 136 ALA A O 1
ATOM 1003 N N . LEU A 1 137 ? -11.362 9.995 31.938 1.00 74.50 137 LEU A N 1
ATOM 1004 C CA . LEU A 1 137 ? -12.711 10.113 32.476 1.00 74.50 137 LEU A CA 1
ATOM 1005 C C . LEU A 1 137 ? -12.809 9.286 33.771 1.00 74.50 137 LEU A C 1
ATOM 1007 O O . LEU A 1 137 ? -12.447 8.107 33.760 1.00 74.50 137 LEU A O 1
ATOM 1011 N N . PRO A 1 138 ? -13.288 9.868 34.887 1.00 59.62 138 PRO A N 1
ATOM 1012 C CA . PRO A 1 138 ? -13.540 9.103 36.097 1.00 59.62 138 PRO A CA 1
ATOM 1013 C C . PRO A 1 138 ? -14.525 7.983 35.762 1.00 59.62 138 PRO A C 1
ATOM 1015 O O . PRO A 1 138 ? -15.565 8.253 35.155 1.00 59.62 138 PRO A O 1
ATOM 1018 N N . SER A 1 139 ? -14.209 6.742 36.156 1.00 62.78 139 SER A N 1
ATOM 1019 C CA . SER A 1 139 ? -15.193 5.653 36.148 1.00 62.78 139 SER A CA 1
ATOM 1020 C C . SER A 1 139 ? -16.479 6.203 36.760 1.00 62.78 139 SER A C 1
ATOM 1022 O O . SER A 1 139 ? -16.385 6.764 37.859 1.00 62.78 139 SER A O 1
ATOM 1024 N N . PRO A 1 140 ? -17.648 6.105 36.090 1.00 59.03 140 PRO A N 1
ATOM 1025 C CA . PRO A 1 140 ? -18.898 6.455 36.737 1.00 59.03 140 PRO A CA 1
ATOM 1026 C C . PRO A 1 140 ? -18.909 5.651 38.025 1.00 59.03 140 PRO A C 1
ATOM 1028 O O . PRO A 1 140 ? -18.797 4.421 37.988 1.00 59.03 140 PRO A O 1
ATOM 1031 N N . ALA A 1 141 ? -18.892 6.364 39.154 1.00 58.38 141 ALA A N 1
ATOM 1032 C CA . ALA A 1 141 ? -19.031 5.750 40.453 1.00 58.38 141 ALA A CA 1
ATOM 1033 C C . ALA A 1 141 ? -20.178 4.760 40.303 1.00 58.38 141 ALA A C 1
ATOM 1035 O O . ALA A 1 141 ? -21.247 5.136 39.818 1.00 58.38 141 ALA A O 1
ATOM 1036 N N . VAL A 1 142 ? -19.921 3.491 40.612 1.00 56.50 142 VAL A N 1
ATOM 1037 C CA . VAL A 1 142 ? -20.998 2.540 40.822 1.00 56.50 142 VAL A CA 1
ATOM 1038 C C . VAL A 1 142 ? -21.800 3.164 41.954 1.00 56.50 142 VAL A C 1
ATOM 1040 O O . VAL A 1 142 ? -21.437 3.044 43.121 1.00 56.50 142 VAL A O 1
ATOM 1043 N N . THR A 1 143 ? -22.831 3.931 41.608 1.00 52.59 143 THR A N 1
ATOM 1044 C CA . THR A 1 143 ? -23.935 4.240 42.493 1.00 52.59 143 THR A CA 1
ATOM 1045 C C . THR A 1 143 ? -24.580 2.890 42.712 1.00 52.59 143 THR A C 1
ATOM 1047 O O . THR A 1 143 ? -25.483 2.476 41.988 1.00 52.59 143 THR A O 1
ATOM 1050 N N . GLY A 1 144 ? -24.020 2.147 43.670 1.00 51.41 144 GLY A N 1
ATOM 1051 C CA . GLY A 1 144 ? -24.749 1.084 44.319 1.00 51.41 144 GLY A CA 1
ATOM 1052 C C . GLY A 1 144 ? -26.103 1.670 44.682 1.00 51.41 144 GLY A C 1
ATOM 1053 O O . GLY A 1 144 ? -26.193 2.787 45.192 1.00 51.41 144 GLY A O 1
ATOM 1054 N N . SER A 1 145 ? -27.155 0.935 44.357 1.00 55.22 145 SER A N 1
ATOM 1055 C CA . SER A 1 145 ? -28.545 1.237 44.697 1.00 55.22 145 SER A CA 1
ATOM 1056 C C . SER A 1 145 ? -28.804 1.340 46.205 1.00 55.22 145 SER A C 1
ATOM 1058 O O . SER A 1 145 ? -29.944 1.534 46.617 1.00 55.22 145 SER A O 1
ATOM 1060 N N . ASP A 1 146 ? -27.764 1.232 47.024 1.00 53.12 146 ASP A N 1
ATOM 1061 C CA . ASP A 1 146 ? -27.814 1.322 48.465 1.00 53.12 146 ASP A CA 1
ATOM 1062 C C . ASP A 1 146 ? -27.307 2.722 48.809 1.00 53.12 146 ASP A C 1
ATOM 1064 O O . ASP A 1 146 ? -26.123 3.015 48.662 1.00 53.12 146 ASP A O 1
ATOM 1068 N N . GLY A 1 147 ? -28.224 3.623 49.166 1.00 48.94 147 GLY A N 1
ATOM 1069 C CA . GLY A 1 147 ? -27.980 5.043 49.437 1.00 48.94 147 GLY A CA 1
ATOM 1070 C C . GLY A 1 147 ? -27.092 5.331 50.653 1.00 48.94 147 GLY A C 1
ATOM 1071 O O . GLY A 1 147 ? -27.482 6.084 51.540 1.00 48.94 147 GLY A O 1
ATOM 1072 N N . THR A 1 148 ? -25.890 4.771 50.697 1.00 44.25 148 THR A N 1
ATOM 1073 C CA . THR A 1 148 ? -24.823 5.110 51.629 1.00 44.25 148 THR A CA 1
ATOM 1074 C C . THR A 1 148 ? -23.683 5.744 50.846 1.00 44.25 148 THR A C 1
ATOM 1076 O O . THR A 1 148 ? -22.797 5.090 50.301 1.00 44.25 148 THR A O 1
ATOM 1079 N N . THR A 1 149 ? -23.681 7.075 50.806 1.00 48.28 149 THR A N 1
ATOM 1080 C CA . THR A 1 149 ? -22.474 7.854 50.534 1.00 48.28 149 THR A CA 1
ATOM 1081 C C . THR A 1 149 ? -21.423 7.449 51.563 1.00 48.28 149 THR A C 1
ATOM 1083 O O . THR A 1 149 ? -21.501 7.842 52.724 1.00 48.28 149 THR A O 1
ATOM 1086 N N . GLN A 1 150 ? -20.447 6.639 51.154 1.00 47.94 150 GLN A N 1
ATOM 1087 C CA . GLN A 1 150 ? -19.285 6.312 51.971 1.00 47.94 150 GLN A CA 1
ATOM 1088 C C . GLN A 1 150 ? -18.119 7.230 51.563 1.00 47.94 150 GLN A C 1
ATOM 1090 O O . GLN A 1 150 ? -17.411 6.939 50.595 1.00 47.94 150 GLN A O 1
ATOM 1095 N N . PRO A 1 151 ? -17.883 8.359 52.261 1.00 52.38 151 PRO A N 1
ATOM 1096 C CA . PRO A 1 151 ? -16.656 9.125 52.098 1.00 52.38 151 PRO A CA 1
ATOM 1097 C C . PRO A 1 151 ? -15.533 8.367 52.818 1.00 52.38 151 PRO A C 1
ATOM 1099 O O . PRO A 1 151 ? -15.325 8.564 54.010 1.00 52.38 151 PRO A O 1
ATOM 1102 N N . GLY A 1 152 ? -14.854 7.436 52.137 1.00 53.75 152 GLY A N 1
ATOM 1103 C CA . GLY A 1 152 ? -13.954 6.522 52.858 1.00 53.75 152 GLY A CA 1
ATOM 1104 C C . GLY A 1 152 ? -12.699 6.009 52.160 1.00 53.75 152 GLY A C 1
ATOM 1105 O O . GLY A 1 152 ? -11.743 5.702 52.853 1.00 53.75 152 GLY A O 1
ATOM 1106 N N . ALA A 1 153 ? -12.614 5.939 50.828 1.00 53.41 153 ALA A N 1
ATOM 1107 C CA . ALA A 1 153 ? -11.471 5.240 50.215 1.00 53.41 153 ALA A CA 1
ATOM 1108 C C . ALA A 1 153 ? -10.188 6.092 50.090 1.00 53.41 153 ALA A C 1
ATOM 1110 O O . ALA A 1 153 ? -9.085 5.556 50.146 1.00 53.41 153 ALA A O 1
ATOM 1111 N N . ALA A 1 154 ? -10.303 7.419 49.953 1.00 49.66 154 ALA A N 1
ATOM 1112 C CA . ALA A 1 154 ? -9.135 8.295 49.787 1.00 49.66 154 ALA A CA 1
ATOM 1113 C C . ALA A 1 154 ? -8.543 8.796 51.120 1.00 49.66 154 ALA A C 1
ATOM 1115 O O . ALA A 1 154 ? -7.349 9.073 51.196 1.00 49.66 154 ALA A O 1
ATOM 1116 N N . ALA A 1 155 ? -9.349 8.883 52.185 1.00 51.25 155 ALA A N 1
ATOM 1117 C CA . ALA A 1 155 ? -8.891 9.366 53.491 1.00 51.25 155 ALA A CA 1
ATOM 1118 C C . ALA A 1 155 ? -8.202 8.273 54.332 1.00 51.25 155 ALA A C 1
ATOM 1120 O O . ALA A 1 155 ? -7.389 8.581 55.203 1.00 51.25 155 ALA A O 1
ATOM 1121 N N . GLU A 1 156 ? -8.480 6.994 54.064 1.00 46.78 156 GLU A N 1
ATOM 1122 C CA . GLU A 1 156 ? -7.980 5.888 54.888 1.00 46.78 156 GLU A CA 1
ATOM 1123 C C . GLU A 1 156 ? -6.610 5.352 54.429 1.00 46.78 156 GLU A C 1
ATOM 1125 O O . GLU A 1 156 ? -5.850 4.817 55.237 1.00 46.78 156 GLU A O 1
ATOM 1130 N N . ALA A 1 157 ? -6.210 5.608 53.177 1.00 48.34 157 ALA A N 1
ATOM 1131 C CA . ALA A 1 157 ? -4.885 5.241 52.661 1.00 48.34 157 ALA A CA 1
ATOM 1132 C C . ALA A 1 157 ? -3.736 6.121 53.205 1.00 48.34 157 ALA A C 1
ATOM 1134 O O . ALA A 1 157 ? -2.577 5.714 53.164 1.00 48.34 157 ALA A O 1
ATOM 1135 N N . VAL A 1 158 ? -4.039 7.299 53.764 1.00 52.69 158 VAL A N 1
ATOM 1136 C CA . VAL A 1 158 ? -3.036 8.199 54.374 1.00 52.69 158 VAL A CA 1
ATOM 1137 C C . VAL A 1 158 ? -2.787 7.866 55.856 1.00 52.69 158 VAL A C 1
ATOM 1139 O O . VAL A 1 158 ? -1.777 8.280 56.420 1.00 52.69 158 VAL A O 1
ATOM 1142 N N . ARG A 1 159 ? -3.651 7.067 56.506 1.00 52.69 159 ARG A N 1
ATOM 1143 C CA . ARG A 1 159 ? -3.608 6.847 57.967 1.00 52.69 159 ARG A CA 1
ATOM 1144 C C . ARG A 1 159 ? -2.921 5.556 58.429 1.00 52.69 159 ARG A C 1
ATOM 1146 O O . ARG A 1 159 ? -2.826 5.324 59.631 1.00 52.69 159 ARG A O 1
ATOM 1153 N N . LYS A 1 160 ? -2.403 4.722 57.524 1.00 50.03 160 LYS A N 1
ATOM 1154 C CA . LYS A 1 160 ? -1.612 3.534 57.893 1.00 50.03 160 LYS A CA 1
ATOM 1155 C C . LYS A 1 160 ? -0.221 3.565 57.259 1.00 50.03 160 LYS A C 1
ATOM 1157 O O . LYS A 1 160 ? 0.070 2.822 56.331 1.00 50.03 160 LYS A O 1
ATOM 1162 N N . ARG A 1 161 ? 0.670 4.376 57.839 1.00 53.97 161 ARG A N 1
ATOM 1163 C CA . ARG A 1 161 ? 2.089 4.009 57.974 1.00 53.97 161 ARG A CA 1
ATOM 1164 C C . ARG A 1 161 ? 2.253 3.264 59.307 1.00 53.97 161 ARG A C 1
ATOM 1166 O O . ARG A 1 161 ? 2.320 3.923 60.341 1.00 53.97 161 ARG A O 1
ATOM 1173 N N . PRO A 1 162 ? 2.298 1.923 59.334 1.00 53.56 162 PRO A N 1
ATOM 1174 C CA . PRO A 1 162 ? 2.850 1.208 60.473 1.00 53.56 162 PRO A CA 1
ATOM 1175 C C . PRO A 1 162 ? 4.374 1.206 60.302 1.00 53.56 162 PRO A C 1
ATOM 1177 O O . PRO A 1 162 ? 4.897 0.493 59.449 1.00 53.56 162 PRO A O 1
ATOM 1180 N N . GLY A 1 163 ? 5.085 2.060 61.038 1.00 57.22 163 GLY A N 1
ATOM 1181 C CA . GLY A 1 163 ? 6.546 2.103 60.934 1.00 57.22 163 GLY A CA 1
ATOM 1182 C C . GLY A 1 163 ? 7.285 3.055 61.869 1.00 57.22 163 GLY A C 1
ATOM 1183 O O . GLY A 1 163 ? 8.464 2.826 62.100 1.00 57.22 163 GLY A O 1
ATOM 1184 N N . ASP A 1 164 ? 6.623 4.055 62.460 1.00 54.69 164 ASP A N 1
ATOM 1185 C CA . ASP A 1 164 ? 7.215 4.845 63.548 1.00 54.69 164 ASP A CA 1
ATOM 1186 C C . ASP A 1 164 ? 6.844 4.217 64.894 1.00 54.69 164 ASP A C 1
ATOM 1188 O O . ASP A 1 164 ? 5.852 4.560 65.532 1.00 54.69 164 ASP A O 1
ATOM 1192 N N . GLY A 1 165 ? 7.647 3.236 65.294 1.00 50.22 165 GLY A N 1
ATOM 1193 C CA . GLY A 1 165 ? 7.655 2.653 66.629 1.00 50.22 165 GLY A CA 1
ATOM 1194 C C . GLY A 1 165 ? 9.100 2.439 67.051 1.00 50.22 165 GLY A C 1
ATOM 1195 O O . GLY A 1 165 ? 9.591 1.317 67.031 1.00 50.22 165 GLY A O 1
ATOM 1196 N N . GLY A 1 166 ? 9.807 3.528 67.353 1.00 57.31 166 GLY A N 1
ATOM 1197 C CA . GLY A 1 166 ? 11.143 3.449 67.933 1.00 57.31 166 GLY A CA 1
ATOM 1198 C C . GLY A 1 166 ? 11.083 3.010 69.391 1.00 57.31 166 GLY A C 1
ATOM 1199 O O . GLY A 1 166 ? 10.267 3.547 70.122 1.00 57.31 166 GLY A O 1
ATOM 1200 N N . TYR A 1 167 ? 11.976 2.113 69.817 1.00 47.59 167 TYR A N 1
ATOM 1201 C CA . TYR A 1 167 ? 12.430 1.996 71.206 1.00 47.59 167 TYR A CA 1
ATOM 1202 C C . TYR A 1 167 ? 13.866 1.438 71.241 1.00 47.59 167 TYR A C 1
ATOM 1204 O O . TYR A 1 167 ? 14.125 0.336 70.775 1.00 47.59 167 TYR A O 1
ATOM 1212 N N . TRP A 1 168 ? 14.772 2.278 71.748 1.00 46.09 168 TRP A N 1
ATOM 1213 C CA . TRP A 1 168 ? 15.957 2.018 72.577 1.00 46.09 168 TRP A CA 1
ATOM 1214 C C . TRP A 1 168 ? 16.456 0.572 72.750 1.00 46.09 168 TRP A C 1
ATOM 1216 O O . TRP A 1 168 ? 15.727 -0.262 73.283 1.00 46.09 168 TRP A O 1
ATOM 1226 N N . SER A 1 169 ? 17.744 0.345 72.452 1.00 54.12 169 SER A N 1
ATOM 1227 C CA . SER A 1 169 ? 18.798 -0.244 73.320 1.00 54.12 169 SER A CA 1
ATOM 1228 C C . SER A 1 169 ? 20.095 -0.366 72.525 1.00 54.12 169 SER A C 1
ATOM 1230 O O . SER A 1 169 ? 20.108 -1.172 71.571 1.00 54.12 169 SER A O 1
#

Secondary structure (DSSP, 8-state):
---TTSPPHHHHHHHHHHHHHHHHHHHHHHHHTTT-EETTEE--THHHHHHHHHHHHHHHHHHHH--HHHHHHHHHHHHHHHHHHHHHHHHH-TT---TTSSHHHHHHHHHHHHHHHHHHHHHHHHHHHHHHHHHHS-------SS------HHHHTTS----------